Protein AF-A0A6G2W3N6-F1 (afdb_monomer_lite)

Secondary structure (DSSP, 8-state):
-----------TTTT-HHHHHHHHHHHHHTTTS-HHHHHHHHHHHHHH-S-HHHHHHHHHHHHHHHHHHHHHHHHHHHHHHHHHHHHHT--

Foldseek 3Di:
DDPPPPPDDPDPQPVPPLLVVLLVVLVVVVVPDDLVRLVVVLVVCCVDPPDNSSSNSVVVNSVVVVVVVVVVVVVVVVVVVVVVVVVVPDD

Radius of gyration: 18.6 Å; chains: 1; bounding box: 46×18×54 Å

pLDDT: mean 80.8, std 17.82, range [36.47, 97.5]

Sequence (91 aa):
MTLMTFSLVNGGFAGDPAHSIGRADAYDDAKTLTLEQLVVRAGTYADYHPGLAYAVGYMDHVIEIRLEQDVTAGAETELAWADRATTTATP

Structure (mmCIF, N/CA/C/O backbone):
data_AF-A0A6G2W3N6-F1
#
_entry.id   AF-A0A6G2W3N6-F1
#
loop_
_atom_site.group_PDB
_atom_site.id
_atom_site.type_symbol
_atom_site.label_atom_id
_atom_site.label_alt_id
_atom_site.label_comp_id
_atom_site.label_asym_id
_atom_site.label_entity_id
_atom_site.label_seq_id
_atom_site.pdbx_PDB_ins_code
_atom_site.Cartn_x
_atom_site.Cartn_y
_atom_site.Cartn_z
_atom_site.occupancy
_atom_site.B_iso_or_equiv
_atom_site.auth_seq_id
_atom_site.auth_comp_id
_atom_site.auth_asym_id
_atom_site.auth_atom_id
_atom_site.pdbx_PDB_model_num
ATOM 1 N N . MET A 1 1 ? -31.386 -8.790 -13.637 1.00 37.62 1 MET A N 1
ATOM 2 C CA . MET A 1 1 ? -30.518 -8.142 -12.632 1.00 37.62 1 MET A CA 1
ATOM 3 C C . MET A 1 1 ? -29.410 -7.447 -13.397 1.00 37.62 1 MET A C 1
ATOM 5 O O . MET A 1 1 ? -28.672 -8.125 -14.098 1.00 37.62 1 MET A O 1
ATOM 9 N N . THR A 1 2 ? -29.374 -6.118 -13.375 1.00 37.84 2 THR A N 1
ATOM 10 C CA . THR A 1 2 ? -28.378 -5.340 -14.122 1.00 37.84 2 THR A CA 1
ATOM 11 C C . THR A 1 2 ? -27.169 -5.133 -13.221 1.00 37.84 2 THR A C 1
ATOM 13 O O . THR A 1 2 ? -27.275 -4.449 -12.208 1.00 37.84 2 THR A O 1
ATOM 16 N N . LEU A 1 3 ? -26.045 -5.763 -13.566 1.00 45.97 3 LEU A N 1
ATOM 17 C CA . LEU A 1 3 ? -24.743 -5.476 -12.970 1.00 45.97 3 LEU A CA 1
ATOM 18 C C . LEU A 1 3 ? -24.359 -4.045 -13.362 1.00 45.97 3 LEU A C 1
ATOM 20 O O . LEU A 1 3 ? -24.006 -3.791 -14.510 1.00 45.97 3 LEU A O 1
ATOM 24 N N . MET A 1 4 ? -24.475 -3.099 -12.429 1.00 36.47 4 MET A N 1
ATOM 25 C CA . MET A 1 4 ? -23.823 -1.802 -12.586 1.00 36.47 4 MET A CA 1
ATOM 26 C C . MET A 1 4 ? -22.331 -1.997 -12.323 1.00 36.47 4 MET A C 1
ATOM 28 O O . MET A 1 4 ? -21.879 -1.979 -11.181 1.00 36.47 4 MET A O 1
ATOM 32 N N . THR A 1 5 ? -21.571 -2.230 -13.390 1.00 50.12 5 THR A N 1
ATOM 33 C CA . THR A 1 5 ? -20.113 -2.137 -13.352 1.00 50.12 5 THR A CA 1
ATOM 34 C C . THR A 1 5 ? -19.755 -0.671 -13.148 1.00 50.12 5 THR A C 1
ATOM 36 O O . THR A 1 5 ? -19.906 0.144 -14.059 1.00 50.12 5 THR A O 1
ATOM 39 N N . PHE A 1 6 ? -19.292 -0.319 -11.951 1.00 43.22 6 PHE A N 1
ATOM 40 C CA . PHE A 1 6 ? -18.583 0.935 -11.740 1.00 43.22 6 PHE A CA 1
ATOM 41 C C . PHE A 1 6 ? -17.280 0.852 -12.535 1.00 43.22 6 PHE A C 1
ATOM 43 O O . PHE A 1 6 ? -16.291 0.287 -12.077 1.00 43.22 6 PHE A O 1
ATOM 50 N N . SER A 1 7 ? -17.288 1.360 -13.768 1.00 39.84 7 SER A N 1
ATOM 51 C CA . SER A 1 7 ? -16.044 1.649 -14.471 1.00 39.84 7 SER A CA 1
ATOM 52 C C . SER A 1 7 ? -15.406 2.814 -13.730 1.00 39.84 7 SER A C 1
ATOM 54 O O . SER A 1 7 ? -15.777 3.968 -13.948 1.00 39.84 7 SER A O 1
ATOM 56 N N . LEU A 1 8 ? -14.473 2.504 -12.829 1.00 46.06 8 LEU A N 1
ATOM 57 C CA . LEU A 1 8 ? -13.513 3.481 -12.338 1.00 46.06 8 LEU A CA 1
ATOM 58 C C . LEU A 1 8 ? -12.935 4.182 -13.569 1.00 46.06 8 LEU A C 1
ATOM 60 O O . LEU A 1 8 ? -12.577 3.533 -14.557 1.00 46.06 8 LEU A O 1
ATOM 64 N N . VAL A 1 9 ? -12.959 5.514 -13.542 1.00 45.12 9 VAL A N 1
ATOM 65 C CA . VAL A 1 9 ? -12.297 6.359 -14.535 1.00 45.12 9 VAL A CA 1
ATOM 66 C C . VAL A 1 9 ? -10.930 5.745 -14.804 1.00 45.12 9 VAL A C 1
ATOM 68 O O . VAL A 1 9 ? -10.157 5.543 -13.873 1.00 45.12 9 VAL A O 1
ATOM 71 N N . ASN A 1 10 ? -10.692 5.391 -16.066 1.00 45.69 10 ASN A N 1
ATOM 72 C CA . ASN A 1 10 ? -9.457 4.802 -16.561 1.00 45.69 10 ASN A CA 1
ATOM 73 C C . ASN A 1 10 ? -8.319 5.816 -16.338 1.00 45.69 10 ASN A C 1
ATOM 75 O O . ASN A 1 10 ? -7.990 6.606 -17.222 1.00 45.69 10 ASN A O 1
ATOM 79 N N . GLY A 1 11 ? -7.796 5.868 -15.109 1.00 50.34 11 GLY A N 1
ATOM 80 C CA . GLY A 1 11 ? -6.549 6.536 -14.768 1.00 50.34 11 GLY A CA 1
ATOM 81 C C . GLY A 1 11 ? -5.462 5.921 -15.636 1.00 50.34 11 GLY A C 1
ATOM 82 O O . GLY A 1 11 ? -5.507 4.721 -15.893 1.00 50.34 11 GLY A O 1
ATOM 83 N N . GLY A 1 12 ? -4.548 6.745 -16.149 1.00 65.25 12 GLY A N 1
ATOM 84 C CA . GLY A 1 12 ? -3.769 6.511 -17.377 1.00 65.25 12 GLY A CA 1
ATOM 85 C C . GLY A 1 12 ? -2.946 5.218 -17.520 1.00 65.25 12 GLY A C 1
ATOM 86 O O . GLY A 1 12 ? -2.269 5.077 -18.532 1.00 65.25 12 GLY A O 1
ATOM 87 N N . PHE A 1 13 ? -3.013 4.281 -16.572 1.00 72.50 13 PHE A N 1
ATOM 88 C CA . PHE A 1 13 ? -2.307 3.002 -16.562 1.00 72.50 13 PHE A CA 1
ATOM 89 C C . PHE A 1 13 ? -3.197 1.764 -16.352 1.00 72.50 13 PHE A C 1
ATOM 91 O O . PHE A 1 13 ? -2.657 0.666 -16.353 1.00 72.50 13 PHE A O 1
ATOM 98 N N . ALA A 1 14 ? -4.529 1.862 -16.226 1.00 64.56 14 ALA A N 1
ATOM 99 C CA . ALA A 1 14 ? -5.356 0.679 -15.907 1.00 64.56 14 ALA A CA 1
ATOM 100 C C . ALA A 1 14 ? -5.405 -0.398 -17.021 1.00 64.56 14 ALA A C 1
ATOM 102 O O . ALA A 1 14 ? -5.884 -1.506 -16.794 1.00 64.56 14 ALA A O 1
ATOM 103 N N . GLY A 1 15 ? -4.902 -0.088 -18.223 1.00 74.94 15 GLY A N 1
ATOM 104 C CA . GLY A 1 15 ? -4.666 -1.057 -19.303 1.00 74.94 15 GLY A CA 1
ATOM 105 C C . GLY A 1 15 ? -3.210 -1.527 -19.437 1.00 74.94 15 GLY A C 1
ATOM 106 O O . GLY A 1 15 ? -2.918 -2.330 -20.321 1.00 74.94 15 GLY A O 1
ATOM 107 N N . ASP A 1 16 ? -2.294 -1.017 -18.611 1.00 86.25 16 ASP A N 1
ATOM 108 C CA . ASP A 1 16 ? -0.877 -1.378 -18.628 1.00 86.25 16 ASP A CA 1
ATOM 109 C C . ASP A 1 16 ? -0.654 -2.670 -17.818 1.00 86.25 16 ASP A C 1
ATOM 111 O O . ASP A 1 16 ? -1.001 -2.718 -16.632 1.00 86.25 16 ASP A O 1
ATOM 115 N N . PRO A 1 17 ? -0.044 -3.723 -18.398 1.00 91.25 17 PRO A N 1
ATOM 116 C CA . PRO A 1 17 ? 0.289 -4.935 -17.657 1.00 91.25 17 PRO A CA 1
ATOM 117 C C . PRO A 1 17 ? 1.093 -4.664 -16.379 1.00 91.25 17 PRO A C 1
ATOM 119 O O . PRO A 1 17 ? 0.842 -5.303 -15.358 1.00 91.25 17 PRO A O 1
ATOM 122 N N . ALA A 1 18 ? 2.008 -3.691 -16.392 1.00 91.94 18 ALA A N 1
ATOM 123 C CA . ALA A 1 18 ? 2.824 -3.350 -15.231 1.00 91.94 18 ALA A CA 1
ATOM 124 C C . ALA A 1 18 ? 1.981 -2.814 -14.064 1.00 91.94 18 ALA A C 1
ATOM 126 O O . ALA A 1 18 ? 2.297 -3.108 -12.914 1.00 91.94 18 ALA A O 1
ATOM 127 N N . HIS A 1 19 ? 0.886 -2.098 -14.342 1.00 93.12 19 HIS A N 1
ATOM 128 C CA . HIS A 1 19 ? -0.058 -1.646 -13.312 1.00 93.12 19 HIS A CA 1
ATOM 129 C C . HIS A 1 19 ? -0.746 -2.823 -12.623 1.00 93.12 19 HIS A C 1
ATOM 131 O O . HIS A 1 19 ? -0.756 -2.900 -11.395 1.00 93.12 19 HIS A O 1
ATOM 137 N N . SER A 1 20 ? -1.231 -3.793 -13.403 1.00 92.19 20 SER A N 1
ATOM 138 C CA . SER A 1 20 ? -1.861 -4.998 -12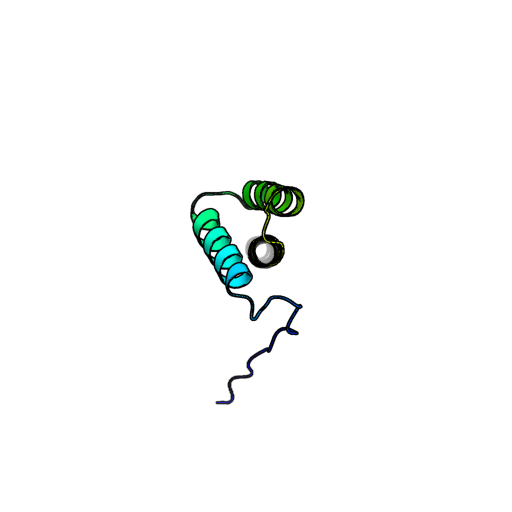.848 1.00 92.19 20 SER A CA 1
ATOM 139 C C . SER A 1 20 ? -0.893 -5.847 -12.017 1.00 92.19 20 SER A C 1
ATOM 141 O O . SER A 1 20 ? -1.294 -6.395 -10.992 1.00 92.19 20 SER A O 1
ATOM 143 N N . ILE A 1 21 ? 0.385 -5.897 -12.411 1.00 94.88 21 ILE A N 1
ATOM 144 C CA . ILE A 1 21 ? 1.440 -6.578 -11.651 1.00 94.88 21 ILE A CA 1
ATOM 145 C C . ILE A 1 21 ? 1.680 -5.854 -10.323 1.00 94.88 21 ILE A C 1
ATOM 147 O O . ILE A 1 21 ? 1.653 -6.495 -9.280 1.00 94.88 21 ILE A O 1
ATOM 151 N N . GLY A 1 22 ? 1.822 -4.524 -10.335 1.00 94.88 22 GLY A N 1
ATOM 152 C CA . GLY A 1 22 ? 2.002 -3.751 -9.101 1.00 94.88 22 GLY A CA 1
ATOM 153 C C . GLY A 1 22 ? 0.848 -3.934 -8.114 1.00 94.88 22 GLY A C 1
ATOM 154 O O . GLY A 1 22 ? 1.075 -4.086 -6.915 1.00 94.88 22 GLY A O 1
ATOM 155 N N . ARG A 1 23 ? -0.393 -3.997 -8.617 1.00 95.75 23 ARG A N 1
ATOM 156 C CA . ARG A 1 23 ? -1.571 -4.327 -7.801 1.00 95.75 23 ARG A CA 1
ATOM 157 C C . ARG A 1 23 ? -1.500 -5.733 -7.205 1.00 95.75 23 ARG A C 1
ATOM 159 O O . ARG A 1 23 ? -1.831 -5.906 -6.036 1.00 95.75 23 ARG A O 1
ATOM 166 N N . ALA A 1 24 ? -1.107 -6.727 -8.000 1.00 95.06 24 ALA A N 1
ATOM 167 C CA . 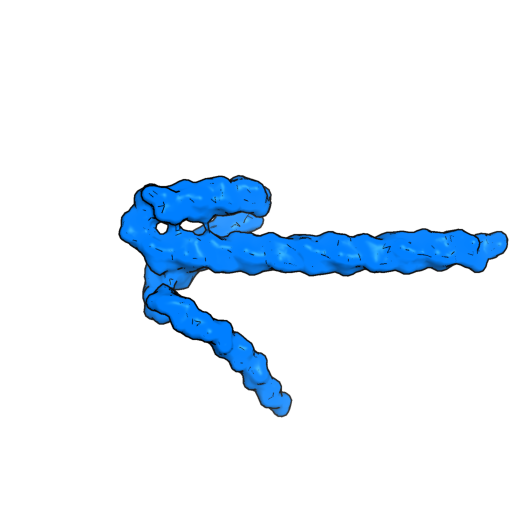ALA A 1 24 ? -0.993 -8.110 -7.545 1.00 95.06 24 ALA A CA 1
ATOM 168 C C . ALA A 1 24 ? 0.077 -8.265 -6.452 1.00 95.06 24 ALA A C 1
ATOM 170 O O . ALA A 1 24 ? -0.185 -8.902 -5.434 1.00 95.06 24 ALA A O 1
ATOM 171 N N . ASP A 1 25 ? 1.228 -7.610 -6.611 1.00 96.06 25 ASP A N 1
ATOM 172 C CA . ASP A 1 25 ? 2.306 -7.650 -5.619 1.00 96.06 25 ASP A CA 1
ATOM 173 C C . ASP A 1 25 ? 1.882 -6.976 -4.306 1.00 96.06 25 ASP A C 1
ATOM 175 O O . ASP A 1 25 ? 2.107 -7.530 -3.232 1.00 96.06 25 ASP A O 1
ATOM 179 N N . ALA A 1 26 ? 1.177 -5.838 -4.370 1.00 96.31 26 ALA A N 1
ATOM 180 C CA . ALA A 1 26 ? 0.602 -5.210 -3.179 1.00 96.31 26 ALA A CA 1
ATOM 181 C C . ALA A 1 26 ? -0.404 -6.127 -2.464 1.00 96.31 26 ALA A C 1
ATOM 183 O O . ALA A 1 26 ? -0.432 -6.168 -1.233 1.00 96.31 26 ALA A O 1
ATOM 184 N N . TYR A 1 27 ? -1.222 -6.863 -3.221 1.00 95.44 27 TYR A N 1
ATOM 185 C CA . TYR A 1 27 ? -2.197 -7.809 -2.673 1.00 95.44 27 TYR A CA 1
ATOM 186 C C . TYR A 1 27 ? -1.522 -8.988 -1.963 1.00 95.44 27 TYR A C 1
ATOM 188 O O . TYR A 1 27 ? -1.975 -9.429 -0.904 1.00 95.44 27 TYR A O 1
ATOM 196 N N . ASP A 1 28 ? -0.427 -9.501 -2.520 1.00 97.50 28 ASP A N 1
ATOM 197 C CA . ASP A 1 28 ? 0.347 -10.565 -1.888 1.00 97.50 28 ASP A CA 1
ATOM 198 C C . ASP A 1 28 ? 1.108 -10.064 -0.656 1.00 97.50 28 ASP A C 1
ATOM 200 O O . ASP A 1 28 ? 1.077 -10.715 0.393 1.00 97.50 28 ASP A O 1
ATOM 204 N N . ASP A 1 29 ? 1.710 -8.878 -0.734 1.00 96.50 29 ASP A N 1
ATOM 205 C CA . ASP A 1 29 ? 2.404 -8.246 0.386 1.00 96.50 29 ASP A CA 1
ATOM 206 C C . ASP A 1 29 ? 1.459 -7.962 1.562 1.00 96.50 29 ASP A C 1
ATOM 208 O O . ASP A 1 29 ? 1.828 -8.188 2.718 1.00 96.50 29 ASP A O 1
ATOM 212 N N . ALA A 1 30 ? 0.216 -7.553 1.292 1.00 96.00 30 ALA A N 1
ATOM 213 C CA . ALA A 1 30 ? -0.798 -7.280 2.311 1.00 96.00 30 ALA A CA 1
ATOM 214 C C . ALA A 1 30 ? -1.156 -8.493 3.184 1.00 96.00 30 ALA A C 1
ATOM 216 O O . ALA A 1 30 ? -1.690 -8.333 4.281 1.00 96.00 30 ALA A O 1
ATOM 217 N N . LYS A 1 31 ? -0.819 -9.714 2.752 1.00 94.88 31 LYS A N 1
ATOM 218 C CA . LYS A 1 31 ? -0.984 -10.930 3.567 1.00 94.88 31 LYS A CA 1
ATOM 219 C C . LYS A 1 31 ? 0.044 -11.035 4.693 1.00 94.88 31 LYS A C 1
ATOM 221 O O . LYS A 1 31 ? -0.137 -11.838 5.605 1.00 94.88 31 LYS A O 1
ATOM 226 N N . THR A 1 32 ? 1.141 -10.282 4.612 1.00 96.25 32 THR A N 1
ATOM 227 C CA . THR A 1 32 ? 2.281 -10.394 5.537 1.00 96.25 32 THR A CA 1
ATOM 228 C C . THR A 1 32 ? 2.712 -9.067 6.152 1.00 96.25 32 THR A C 1
ATOM 230 O O . THR A 1 32 ? 3.300 -9.071 7.233 1.00 96.25 32 THR A O 1
ATOM 233 N N . LEU A 1 33 ? 2.421 -7.946 5.493 1.00 95.69 33 LEU A N 1
ATOM 234 C CA . LEU A 1 33 ? 2.820 -6.608 5.911 1.00 95.69 33 LEU A CA 1
ATOM 235 C C . LEU A 1 33 ? 1.643 -5.820 6.484 1.00 95.69 33 LEU A C 1
ATOM 237 O O . LEU A 1 33 ? 0.496 -5.980 6.072 1.00 95.69 33 LEU A O 1
ATOM 241 N N . THR A 1 34 ? 1.943 -4.921 7.420 1.00 96.38 34 THR A N 1
ATOM 242 C CA . THR A 1 34 ? 0.961 -3.956 7.924 1.00 96.38 34 THR A CA 1
ATOM 243 C C . THR A 1 34 ? 0.722 -2.838 6.911 1.00 96.38 34 THR A C 1
ATOM 245 O O . THR A 1 34 ? 1.572 -2.558 6.064 1.00 96.38 34 THR A O 1
ATOM 248 N N . LEU A 1 35 ? -0.406 -2.129 7.032 1.00 93.81 35 LEU A N 1
ATOM 249 C CA . LEU A 1 35 ? -0.720 -0.993 6.158 1.00 93.81 35 LEU A CA 1
ATOM 250 C C . LEU A 1 35 ? 0.393 0.071 6.154 1.00 93.81 35 LEU A C 1
ATOM 252 O O . LEU A 1 35 ? 0.762 0.575 5.099 1.00 93.81 35 LEU A O 1
ATOM 256 N N . GLU A 1 36 ? 0.985 0.380 7.308 1.00 95.12 36 GLU A N 1
ATOM 257 C CA . GLU A 1 36 ? 2.094 1.342 7.400 1.00 95.12 36 GLU A CA 1
ATOM 258 C C . GLU A 1 36 ? 3.334 0.870 6.629 1.00 95.12 36 GLU A C 1
ATOM 260 O O . GLU A 1 36 ? 3.964 1.656 5.921 1.00 95.12 36 GLU A O 1
ATOM 265 N N . GLN A 1 37 ? 3.662 -0.422 6.709 1.00 96.62 37 GLN A N 1
ATOM 266 C CA . GLN A 1 37 ? 4.769 -1.009 5.950 1.00 96.62 37 GLN A CA 1
ATOM 267 C C . GLN A 1 37 ? 4.494 -0.975 4.443 1.00 96.62 37 GLN A C 1
ATOM 269 O O . GLN A 1 37 ? 5.397 -0.665 3.662 1.00 96.62 37 GLN A O 1
ATOM 274 N N . LEU A 1 38 ? 3.248 -1.235 4.036 1.00 96.31 38 LEU A N 1
ATOM 275 C CA . LEU A 1 38 ? 2.821 -1.122 2.645 1.00 96.31 38 LEU A CA 1
ATOM 276 C C . LEU A 1 38 ? 2.932 0.318 2.133 1.00 96.31 38 LEU A C 1
ATOM 278 O O . LEU A 1 38 ? 3.414 0.518 1.023 1.00 96.31 38 LEU A O 1
ATOM 282 N N . VAL A 1 39 ? 2.561 1.321 2.937 1.00 95.44 39 VAL A N 1
ATOM 283 C CA . VAL A 1 39 ? 2.689 2.747 2.583 1.00 95.44 39 VAL A CA 1
ATOM 284 C C . VAL A 1 39 ? 4.154 3.153 2.407 1.00 95.44 39 VAL A C 1
ATOM 286 O O . VAL A 1 39 ? 4.493 3.823 1.432 1.00 95.44 39 VAL A O 1
ATOM 289 N N . VAL A 1 40 ? 5.047 2.717 3.300 1.00 96.31 40 VAL A N 1
ATOM 290 C CA . VAL A 1 40 ? 6.491 2.980 3.161 1.00 96.31 40 VAL A CA 1
ATOM 291 C C . VAL A 1 40 ? 7.044 2.335 1.887 1.00 96.31 40 VAL A C 1
ATOM 293 O O . VAL A 1 40 ? 7.804 2.961 1.142 1.00 96.31 40 VAL A O 1
ATOM 296 N N . ARG A 1 41 ? 6.641 1.093 1.601 1.00 95.38 41 ARG A N 1
ATOM 297 C CA . ARG A 1 41 ? 7.055 0.379 0.389 1.00 95.38 41 ARG A CA 1
ATOM 298 C C . ARG A 1 41 ? 6.505 1.041 -0.877 1.00 95.38 41 ARG A C 1
ATOM 300 O O . ARG A 1 41 ? 7.257 1.224 -1.828 1.00 95.38 41 ARG A O 1
ATOM 307 N N . ALA A 1 42 ? 5.249 1.482 -0.861 1.00 93.56 42 ALA A N 1
ATOM 308 C CA . ALA A 1 42 ? 4.630 2.246 -1.939 1.00 93.56 42 ALA A CA 1
ATOM 309 C C . ALA A 1 42 ? 5.403 3.542 -2.238 1.00 93.56 42 ALA A C 1
ATOM 311 O O . ALA A 1 42 ? 5.715 3.809 -3.396 1.00 93.56 42 ALA A O 1
ATOM 312 N N . GLY A 1 43 ? 5.801 4.295 -1.203 1.00 92.81 43 GLY A N 1
ATOM 313 C CA . GLY A 1 43 ? 6.669 5.468 -1.359 1.00 92.81 43 GLY A CA 1
ATOM 314 C C . GLY A 1 43 ? 8.031 5.114 -1.964 1.00 92.81 43 GLY A C 1
ATOM 315 O O . GLY A 1 43 ? 8.477 5.751 -2.912 1.00 92.81 43 GLY A O 1
ATOM 316 N N . THR A 1 44 ? 8.640 4.016 -1.507 1.00 95.06 44 THR A N 1
ATOM 317 C CA . THR A 1 44 ? 9.905 3.512 -2.074 1.00 95.06 44 THR A CA 1
ATOM 318 C C . THR A 1 44 ? 9.762 3.171 -3.563 1.00 95.06 44 THR A C 1
ATOM 320 O O . THR A 1 44 ? 10.652 3.470 -4.357 1.00 95.06 44 THR A O 1
ATOM 323 N N . TYR A 1 45 ? 8.646 2.566 -3.975 1.00 94.62 45 TYR A N 1
ATOM 324 C CA . TYR A 1 45 ? 8.394 2.294 -5.389 1.00 94.62 45 TYR A CA 1
ATOM 325 C C . TYR A 1 45 ? 8.128 3.561 -6.197 1.00 94.62 45 TYR A C 1
ATOM 327 O O . TYR A 1 45 ? 8.584 3.638 -7.335 1.00 94.62 45 TYR A O 1
ATOM 335 N N . ALA A 1 46 ? 7.458 4.561 -5.625 1.00 90.88 46 ALA A N 1
ATOM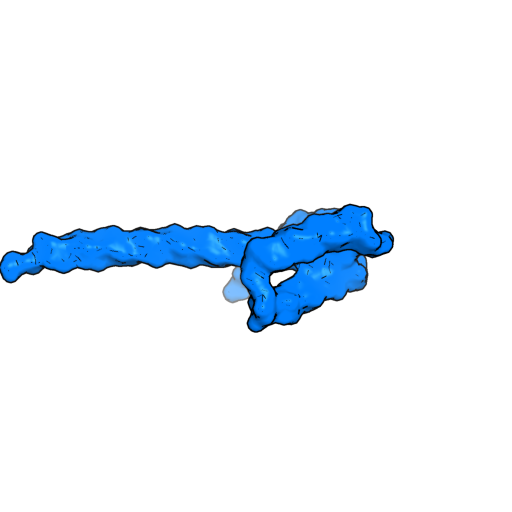 336 C CA . ALA A 1 46 ? 7.259 5.847 -6.285 1.00 90.88 46 ALA A CA 1
ATOM 337 C C . ALA A 1 46 ? 8.595 6.551 -6.589 1.00 90.88 46 ALA A C 1
ATOM 339 O O . ALA A 1 46 ? 8.745 7.138 -7.660 1.00 90.88 46 ALA A O 1
ATOM 340 N N . ASP A 1 47 ? 9.568 6.443 -5.680 1.00 93.00 47 ASP A N 1
ATOM 341 C CA . ASP A 1 47 ? 10.865 7.115 -5.800 1.00 93.00 47 ASP A CA 1
ATOM 342 C C . ASP A 1 47 ? 11.882 6.347 -6.662 1.00 93.00 47 ASP A C 1
ATOM 344 O O . ASP A 1 47 ? 12.692 6.961 -7.361 1.00 93.00 47 ASP A O 1
ATOM 348 N N . TYR A 1 48 ? 11.871 5.008 -6.613 1.00 93.88 48 TYR A N 1
ATOM 349 C CA . TYR A 1 48 ? 12.968 4.191 -7.155 1.00 93.88 48 TYR A CA 1
ATOM 350 C C . TYR A 1 48 ? 12.556 3.127 -8.176 1.00 93.88 48 TYR A C 1
ATOM 352 O O . TYR A 1 48 ? 13.433 2.561 -8.835 1.00 93.88 48 TYR A O 1
ATOM 360 N N . HIS A 1 49 ? 11.267 2.807 -8.326 1.00 90.00 49 HIS A N 1
ATOM 361 C CA . HIS A 1 49 ? 10.861 1.764 -9.265 1.00 90.00 49 HIS A CA 1
ATOM 362 C C . HIS A 1 49 ? 10.916 2.286 -10.713 1.00 90.00 49 HIS A C 1
ATOM 364 O O . HIS A 1 49 ? 10.333 3.326 -11.015 1.00 90.00 49 HIS A O 1
ATOM 370 N N . PRO A 1 50 ? 11.558 1.567 -11.654 1.00 89.56 50 PRO A N 1
ATOM 371 C CA . PRO A 1 50 ? 11.701 2.042 -13.034 1.00 89.56 50 PRO A CA 1
ATOM 372 C C . PRO A 1 50 ? 10.371 2.085 -13.803 1.00 89.56 50 PRO A C 1
ATOM 374 O O . PRO A 1 50 ? 10.251 2.788 -14.804 1.00 89.56 50 PRO A O 1
ATOM 377 N N . GLY A 1 51 ? 9.370 1.319 -13.359 1.00 90.62 51 GLY A N 1
ATOM 378 C CA . GLY A 1 51 ? 8.032 1.294 -13.945 1.00 90.62 51 GLY A CA 1
ATOM 379 C C . GLY A 1 51 ? 7.047 2.141 -13.148 1.00 90.62 51 GLY A C 1
ATOM 380 O O . GLY A 1 51 ? 6.573 1.687 -12.106 1.00 90.62 51 GLY A O 1
ATOM 381 N N . LEU A 1 52 ? 6.691 3.320 -13.669 1.00 90.12 52 LEU A N 1
ATOM 382 C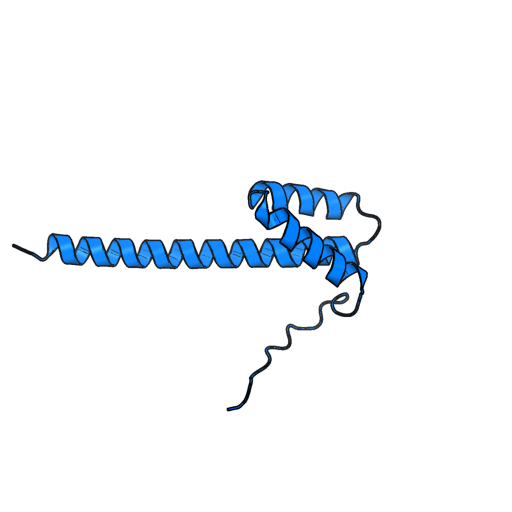 CA . LEU A 1 52 ? 5.699 4.208 -13.049 1.00 90.12 52 LEU A CA 1
ATOM 383 C C . LEU A 1 52 ? 4.318 3.543 -12.950 1.00 90.12 52 LEU A C 1
ATOM 385 O O . LEU A 1 52 ? 3.675 3.626 -11.911 1.00 90.12 52 LEU A O 1
ATOM 389 N N . ALA A 1 53 ? 3.891 2.832 -13.998 1.00 91.44 53 ALA A N 1
ATOM 390 C CA . ALA A 1 53 ? 2.623 2.101 -14.010 1.00 91.44 53 ALA A CA 1
ATOM 391 C C . ALA A 1 53 ? 2.541 1.069 -12.874 1.00 91.44 53 ALA A C 1
ATOM 393 O O . ALA A 1 53 ? 1.521 0.985 -12.197 1.00 91.44 53 ALA A O 1
ATOM 394 N N . TYR A 1 54 ? 3.636 0.345 -12.619 1.00 93.50 54 TYR A N 1
ATOM 395 C CA . TYR A 1 54 ? 3.742 -0.587 -11.495 1.00 93.50 54 TYR A CA 1
ATOM 396 C C . TYR A 1 54 ? 3.622 0.131 -10.151 1.00 93.50 54 TYR A C 1
ATOM 398 O O . TYR A 1 54 ? 2.825 -0.283 -9.315 1.00 93.50 54 TYR A O 1
ATOM 406 N N . ALA A 1 55 ? 4.366 1.223 -9.951 1.00 93.50 55 ALA A N 1
ATOM 407 C CA . ALA A 1 55 ? 4.324 1.967 -8.693 1.00 93.50 55 ALA A CA 1
ATOM 408 C C . ALA A 1 55 ? 2.914 2.512 -8.409 1.00 93.50 55 ALA A C 1
ATOM 410 O O . ALA A 1 55 ? 2.425 2.399 -7.287 1.00 93.50 55 ALA A O 1
ATOM 411 N N . VAL A 1 56 ? 2.233 3.028 -9.439 1.00 92.75 56 VAL A N 1
ATOM 412 C CA . VAL A 1 56 ? 0.834 3.473 -9.353 1.00 92.75 56 VAL A CA 1
ATOM 413 C C . VAL A 1 56 ? -0.093 2.306 -9.017 1.00 92.75 56 VAL A C 1
ATOM 415 O O . VAL A 1 56 ? -0.906 2.432 -8.110 1.00 92.75 56 VAL A O 1
ATOM 418 N N . GLY A 1 57 ? 0.060 1.156 -9.677 1.00 93.00 57 GLY A N 1
ATOM 419 C CA . GLY A 1 57 ? -0.742 -0.031 -9.378 1.00 93.00 57 GLY A CA 1
ATOM 420 C C . GLY A 1 57 ? -0.577 -0.503 -7.936 1.00 93.00 57 GLY A C 1
ATOM 421 O O . GLY A 1 57 ? -1.563 -0.752 -7.246 1.00 93.00 57 GLY A O 1
ATOM 422 N N . TYR A 1 58 ? 0.661 -0.545 -7.448 1.00 95.81 58 TYR A N 1
ATOM 423 C CA . TYR A 1 58 ? 0.943 -0.887 -6.059 1.00 95.81 58 TYR A CA 1
ATOM 424 C C . TYR A 1 58 ? 0.271 0.107 -5.094 1.00 95.81 58 TYR A C 1
ATOM 426 O O . TYR A 1 58 ? -0.419 -0.303 -4.162 1.00 95.81 58 TYR A O 1
ATOM 434 N N . MET A 1 59 ? 0.408 1.416 -5.340 1.00 94.81 59 MET A N 1
ATOM 435 C CA . MET A 1 59 ? -0.220 2.463 -4.521 1.00 94.81 59 MET A CA 1
ATOM 436 C C . MET A 1 59 ? -1.751 2.384 -4.513 1.00 94.81 59 MET A C 1
ATOM 438 O O . MET A 1 59 ? -2.350 2.523 -3.448 1.00 94.81 59 MET A O 1
ATOM 442 N N . ASP A 1 60 ? -2.380 2.149 -5.668 1.00 93.94 60 ASP A N 1
ATOM 443 C CA . ASP A 1 60 ? -3.840 2.069 -5.788 1.00 93.94 60 ASP A CA 1
ATOM 444 C C . ASP A 1 60 ? -4.407 0.988 -4.861 1.00 93.94 60 ASP A C 1
ATOM 446 O O . ASP A 1 60 ? -5.379 1.228 -4.146 1.00 93.94 60 ASP A O 1
ATOM 450 N N . HIS A 1 61 ? -3.769 -0.185 -4.811 1.00 94.31 61 HIS A N 1
ATOM 451 C CA . HIS A 1 61 ? -4.228 -1.256 -3.932 1.00 94.31 61 HIS A CA 1
ATOM 452 C C . HIS A 1 61 ? -3.981 -0.954 -2.444 1.00 94.31 61 HIS A C 1
ATOM 454 O O . HIS A 1 61 ? -4.821 -1.251 -1.599 1.00 94.31 61 HIS A O 1
ATOM 460 N N . VAL A 1 62 ? -2.872 -0.290 -2.101 1.00 95.25 62 VAL A N 1
ATOM 461 C CA . VAL A 1 62 ? -2.630 0.167 -0.719 1.00 95.25 62 VAL A CA 1
ATOM 462 C C . VAL A 1 62 ? -3.694 1.176 -0.266 1.00 95.25 62 VAL A C 1
ATOM 464 O O . VAL A 1 62 ? -4.128 1.140 0.887 1.00 95.25 62 VAL A O 1
ATOM 467 N N . ILE A 1 63 ? -4.148 2.057 -1.163 1.00 92.56 63 ILE A N 1
ATOM 468 C CA . ILE A 1 63 ? -5.240 2.999 -0.885 1.00 92.56 63 ILE A CA 1
ATOM 469 C C . ILE A 1 63 ? -6.560 2.254 -0.663 1.00 92.56 63 ILE A C 1
ATOM 471 O O . ILE A 1 63 ? -7.288 2.598 0.264 1.00 92.56 63 ILE A O 1
ATOM 475 N N . GLU A 1 64 ? -6.858 1.225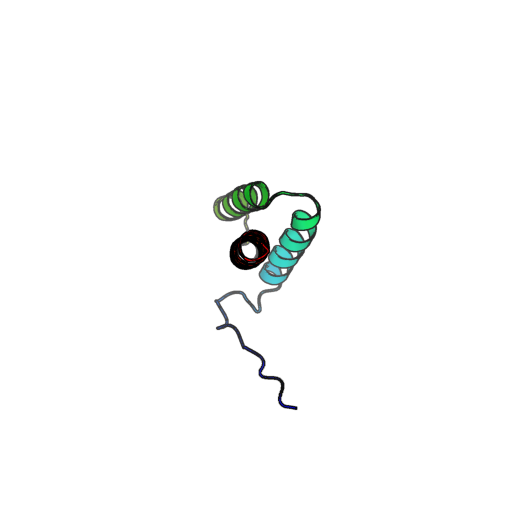 -1.458 1.00 92.31 64 GLU A N 1
ATOM 476 C CA . GLU A 1 64 ? -8.044 0.381 -1.252 1.00 92.31 64 GLU A CA 1
ATOM 477 C C . GLU A 1 64 ? -8.042 -0.265 0.135 1.00 92.31 64 GLU A C 1
ATOM 479 O O . GLU A 1 64 ? -9.013 -0.110 0.873 1.00 92.31 64 GLU A O 1
ATOM 484 N N . ILE A 1 65 ? -6.929 -0.889 0.536 1.00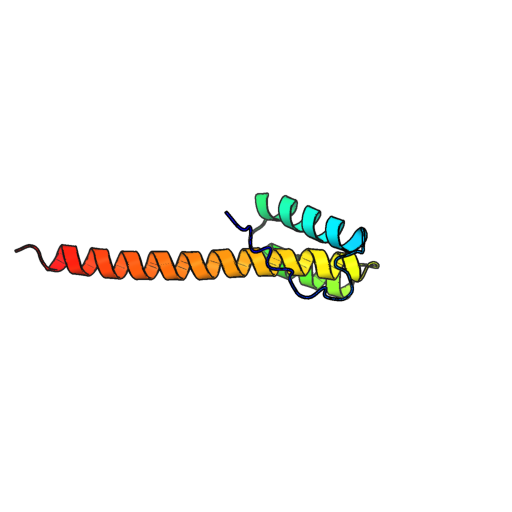 92.31 65 ILE A N 1
ATOM 485 C CA . ILE A 1 65 ? -6.791 -1.504 1.866 1.00 92.31 65 ILE A CA 1
ATOM 486 C C . ILE A 1 65 ? -7.018 -0.466 2.969 1.00 92.31 65 ILE A C 1
ATOM 488 O O . ILE A 1 65 ? -7.704 -0.737 3.955 1.00 92.31 65 ILE A O 1
ATOM 492 N N . ARG A 1 66 ? -6.460 0.740 2.815 1.00 92.19 66 ARG A N 1
ATOM 493 C CA . ARG A 1 66 ? -6.667 1.827 3.777 1.00 92.19 66 ARG A CA 1
ATOM 494 C C . ARG A 1 66 ? -8.141 2.204 3.897 1.00 92.19 66 ARG A C 1
ATOM 496 O O . ARG A 1 66 ? -8.639 2.331 5.010 1.00 92.19 66 ARG A O 1
ATOM 503 N N . LEU A 1 67 ? -8.833 2.362 2.771 1.00 89.44 67 LEU A N 1
ATOM 504 C CA . LEU A 1 67 ? -10.255 2.698 2.763 1.00 89.44 67 LEU A CA 1
ATOM 505 C C . LEU A 1 67 ? -11.100 1.590 3.408 1.00 89.44 67 LEU A C 1
ATOM 507 O O . LEU A 1 67 ? -12.015 1.893 4.169 1.00 89.44 67 LEU A O 1
ATOM 511 N N . GLU A 1 68 ? -10.782 0.319 3.160 1.00 88.25 68 GLU A N 1
ATOM 512 C CA . GLU A 1 68 ? -11.458 -0.819 3.796 1.00 88.25 68 GLU A CA 1
ATOM 513 C C . GLU A 1 68 ? -11.264 -0.831 5.321 1.00 88.25 68 GLU A C 1
ATOM 515 O O . GLU A 1 68 ? -12.222 -1.060 6.069 1.00 88.25 68 GLU A O 1
ATOM 520 N N . GLN A 1 69 ? -10.051 -0.535 5.798 1.00 88.56 69 GLN A N 1
ATOM 521 C CA . GLN A 1 69 ? -9.763 -0.427 7.231 1.00 88.56 69 GLN A CA 1
ATOM 522 C C . GLN A 1 69 ? -10.484 0.764 7.872 1.00 88.56 69 GLN A C 1
ATOM 524 O O . GLN A 1 69 ? -11.096 0.601 8.928 1.00 88.56 69 GLN A O 1
ATOM 529 N N . ASP A 1 70 ? -10.478 1.930 7.222 1.00 81.94 70 ASP A N 1
ATOM 530 C CA . ASP A 1 70 ? -11.149 3.137 7.719 1.00 81.94 70 ASP A CA 1
ATOM 531 C C . ASP A 1 70 ? -12.674 2.930 7.822 1.00 81.94 70 ASP A C 1
ATOM 533 O O . ASP A 1 70 ? -13.296 3.308 8.819 1.00 81.94 70 ASP A O 1
ATOM 537 N N . VAL A 1 71 ? -13.285 2.272 6.828 1.00 82.19 71 VAL A N 1
ATOM 538 C CA . VAL A 1 71 ? -14.716 1.914 6.849 1.00 82.19 71 VAL A CA 1
ATOM 539 C C . VAL A 1 71 ? -15.024 0.923 7.973 1.00 82.19 71 VAL A C 1
ATOM 541 O O . VAL A 1 71 ? -16.008 1.100 8.694 1.00 82.19 71 VAL A O 1
ATOM 544 N N . THR A 1 72 ? -14.181 -0.096 8.155 1.00 78.00 72 THR A N 1
ATOM 545 C CA . THR A 1 72 ? -14.362 -1.101 9.214 1.00 78.00 72 THR A CA 1
ATOM 546 C C . THR A 1 72 ? -14.275 -0.461 10.599 1.00 78.00 72 THR A C 1
ATOM 548 O O . THR A 1 72 ? -15.158 -0.675 11.428 1.00 78.00 72 THR A O 1
ATOM 551 N N . ALA A 1 73 ? -13.281 0.401 10.830 1.00 77.12 73 ALA A N 1
ATOM 552 C CA . ALA A 1 73 ? -13.116 1.113 12.096 1.00 77.12 73 ALA A CA 1
ATOM 553 C C . ALA A 1 73 ? -14.321 2.016 12.422 1.00 77.12 73 ALA A C 1
ATOM 555 O O . ALA A 1 73 ? -14.760 2.094 13.576 1.00 77.12 73 ALA A O 1
ATOM 556 N N . GLY A 1 74 ? -14.891 2.674 11.407 1.00 67.38 74 GLY A N 1
ATOM 557 C CA . GLY A 1 74 ? -16.128 3.443 11.549 1.00 67.38 74 GLY A CA 1
ATOM 558 C C . GLY A 1 74 ? -17.309 2.570 11.983 1.00 67.38 74 GLY A C 1
ATOM 559 O O . GLY A 1 74 ? -17.977 2.885 12.969 1.00 67.38 74 GLY A O 1
ATOM 560 N N . ALA A 1 75 ? -17.518 1.439 11.307 1.00 67.94 75 ALA A N 1
ATOM 561 C CA . ALA A 1 75 ? -18.606 0.509 11.610 1.00 67.94 75 ALA A CA 1
ATOM 562 C C . ALA A 1 75 ? -18.480 -0.128 13.009 1.00 67.94 75 ALA A C 1
ATOM 564 O O . ALA A 1 75 ? -19.468 -0.228 13.739 1.00 67.94 75 ALA A O 1
ATOM 565 N N . GLU A 1 76 ? -17.271 -0.522 13.417 1.00 74.81 76 GLU A N 1
ATOM 566 C CA . GLU A 1 76 ? -17.007 -1.059 14.759 1.00 74.81 76 GLU A CA 1
ATOM 567 C C . GLU A 1 76 ? -17.272 -0.021 15.848 1.00 74.81 76 GLU A C 1
ATOM 569 O O . GLU A 1 76 ? -17.833 -0.341 16.900 1.00 74.81 76 GLU A O 1
ATOM 574 N N . THR A 1 77 ? -16.921 1.239 15.582 1.00 77.25 77 THR A N 1
ATOM 575 C CA . THR A 1 77 ? -17.219 2.338 16.496 1.00 77.25 77 THR A CA 1
ATOM 576 C C . THR A 1 77 ? -18.731 2.480 16.654 1.00 77.25 77 THR A C 1
ATOM 578 O O . THR A 1 77 ? -19.225 2.419 17.777 1.00 77.25 77 THR A O 1
ATOM 581 N N . GLU A 1 78 ? -19.491 2.596 15.564 1.00 66.31 78 GLU A N 1
ATOM 582 C CA . GLU A 1 78 ? -20.956 2.715 15.624 1.00 66.31 78 GLU A CA 1
ATOM 583 C C . GLU A 1 78 ? -21.614 1.555 16.389 1.00 66.31 78 GLU A C 1
ATOM 585 O O . GLU A 1 78 ? -22.478 1.787 17.241 1.00 66.31 78 GLU A O 1
ATOM 590 N N . LEU A 1 79 ? -21.152 0.321 16.167 1.00 72.69 79 LEU A N 1
ATOM 591 C CA . LEU A 1 79 ? -21.626 -0.854 16.897 1.00 72.69 79 LEU A CA 1
ATOM 592 C C . LEU A 1 79 ? -21.318 -0.761 18.401 1.00 72.69 79 LEU A C 1
ATOM 594 O O . LEU A 1 79 ? -22.190 -1.036 19.224 1.00 72.69 79 LEU A O 1
ATOM 598 N N . ALA A 1 80 ? -20.111 -0.329 18.777 1.00 72.62 80 ALA A N 1
ATOM 599 C CA . ALA A 1 80 ? -19.721 -0.165 20.177 1.00 72.62 80 ALA A CA 1
ATOM 600 C C . ALA A 1 80 ? -20.553 0.911 20.900 1.00 72.62 80 ALA A C 1
ATOM 602 O O . ALA A 1 80 ? -20.881 0.765 22.083 1.00 72.62 80 ALA A O 1
ATOM 603 N N . TRP A 1 81 ? -20.923 1.990 20.203 1.00 73.62 81 TRP A N 1
ATOM 604 C CA . TRP A 1 81 ? -21.835 3.000 20.745 1.00 73.62 81 TRP A CA 1
ATOM 605 C C . TRP A 1 81 ? -23.256 2.447 20.926 1.00 73.62 81 TRP A C 1
ATOM 607 O O . TRP A 1 81 ? -23.878 2.717 21.957 1.00 73.62 81 TRP A O 1
ATOM 617 N N . ALA A 1 82 ? -23.749 1.643 19.979 1.00 70.69 82 ALA A N 1
ATOM 618 C CA . ALA A 1 82 ? -25.056 0.995 20.080 1.00 70.69 82 ALA A CA 1
ATOM 619 C C . ALA A 1 82 ? -25.125 -0.007 21.248 1.00 70.69 82 ALA A C 1
ATOM 621 O O . ALA A 1 82 ? -26.073 0.039 22.032 1.00 70.69 82 ALA A O 1
ATOM 622 N N . ASP A 1 83 ? -24.098 -0.845 21.418 1.00 73.00 83 ASP A N 1
ATOM 623 C CA . ASP A 1 83 ? -24.043 -1.867 22.472 1.00 73.00 83 ASP A CA 1
ATOM 624 C C . ASP A 1 83 ? -23.947 -1.251 23.882 1.00 73.00 83 ASP A C 1
ATOM 626 O O . ASP A 1 83 ? -24.613 -1.671 24.838 1.00 73.00 83 ASP A O 1
ATOM 630 N N . ARG A 1 84 ? -23.186 -0.156 24.025 1.00 70.69 84 ARG A N 1
ATOM 631 C CA . ARG A 1 84 ? -23.146 0.609 25.280 1.00 70.69 84 ARG A CA 1
ATOM 632 C C . ARG A 1 84 ? -24.524 1.170 25.639 1.00 70.69 84 ARG A C 1
ATOM 634 O O . ARG A 1 84 ? -24.916 1.085 26.801 1.00 70.69 84 ARG A O 1
ATOM 641 N N . ALA A 1 85 ? -25.255 1.717 24.666 1.00 66.06 85 ALA A N 1
ATOM 642 C CA . ALA A 1 85 ? -26.581 2.286 24.893 1.00 66.06 85 ALA A CA 1
ATOM 643 C C . ALA A 1 85 ? -27.597 1.227 25.360 1.00 66.06 85 ALA A C 1
ATOM 645 O O . ALA A 1 85 ? -28.356 1.484 26.297 1.00 66.06 85 ALA A O 1
ATOM 646 N N . THR A 1 86 ? -27.570 0.023 24.780 1.00 67.56 86 THR A N 1
ATOM 647 C CA . THR A 1 86 ? -28.426 -1.100 25.200 1.00 67.56 86 THR A CA 1
ATOM 648 C C . THR A 1 86 ? -28.060 -1.632 26.582 1.00 67.56 86 THR A C 1
ATOM 650 O O . THR A 1 86 ? -28.948 -1.923 27.383 1.00 67.56 86 THR A O 1
ATOM 653 N N . THR A 1 87 ? -26.768 -1.686 26.911 1.00 67.81 87 THR A N 1
ATOM 654 C CA . THR A 1 87 ? -26.302 -2.159 28.225 1.00 67.81 87 THR A CA 1
ATOM 655 C C . THR A 1 87 ? -26.709 -1.201 29.351 1.00 67.81 87 THR A C 1
ATOM 657 O O . THR A 1 87 ? -27.098 -1.640 30.428 1.00 67.81 87 THR A O 1
ATOM 660 N N . THR A 1 88 ? -26.698 0.113 29.102 1.00 65.31 88 THR A N 1
ATOM 661 C CA . THR A 1 88 ? -27.146 1.122 30.082 1.00 65.31 88 THR A CA 1
ATOM 662 C C . THR A 1 88 ? -28.667 1.249 30.219 1.00 65.31 88 THR A C 1
ATOM 664 O O . THR A 1 88 ? -29.135 1.916 31.137 1.00 65.31 88 THR A O 1
ATOM 667 N N . ALA A 1 89 ? -29.444 0.645 29.314 1.00 59.16 89 ALA A N 1
ATOM 668 C CA . ALA A 1 89 ? -30.906 0.744 29.283 1.00 59.16 89 ALA A CA 1
ATOM 669 C C . ALA A 1 89 ? -31.628 -0.425 29.984 1.00 59.16 89 ALA A C 1
ATOM 671 O O . ALA A 1 89 ? -32.859 -0.442 30.022 1.00 59.16 89 ALA A O 1
ATOM 672 N N . THR A 1 90 ? -30.889 -1.390 30.541 1.00 55.44 90 THR A N 1
ATOM 673 C CA . THR A 1 90 ? -31.463 -2.498 31.319 1.00 55.44 90 THR A CA 1
ATOM 674 C C . THR A 1 90 ? -31.384 -2.156 32.819 1.00 55.44 90 THR A C 1
ATOM 676 O O . THR A 1 90 ? -30.272 -1.924 33.294 1.00 55.44 90 THR A O 1
ATOM 679 N N . PRO A 1 91 ? -32.518 -2.050 33.544 1.00 56.69 91 PRO A N 1
ATOM 680 C CA . PRO A 1 91 ? -32.549 -1.763 34.983 1.00 56.69 91 PRO A CA 1
ATOM 681 C C . PRO A 1 91 ? -32.069 -2.931 35.854 1.00 56.69 91 PRO A C 1
ATOM 683 O O . PRO A 1 91 ? -32.206 -4.099 35.420 1.00 56.69 91 PRO A O 1
#